Protein AF-A0A9D2D5A3-F1 (afdb_monomer_lite)

Foldseek 3Di:
DDDQQDLVQFQQWDWDWDQDPPPGTDTDPDTDGNPDPDDPVVVVVQVVVSHDPPGDGHPCPPVVVVVVVVVVVVVVVVVVVVVVCVVPDD

Organism: NCBI:txid2838503

Sequence (90 aa):
MQSEQTCKNCGHFVRHYRFGADTGFVPLDTGHCCVRRVQEKEIRRLFAAGGCPQWKESARPVQRRAEIADILRGMEKHLSHIAAWLRGGD

pLDDT: mean 76.06, std 11.51, range [43.88, 93.31]

Structure (mmCIF, N/CA/C/O backbone):
data_AF-A0A9D2D5A3-F1
#
_entry.id   AF-A0A9D2D5A3-F1
#
loop_
_atom_site.group_PDB
_atom_site.id
_atom_site.type_symbol
_atom_site.label_atom_id
_atom_site.label_alt_id
_atom_site.label_comp_id
_atom_site.label_asym_id
_atom_site.label_entity_id
_atom_site.label_seq_id
_atom_site.pdbx_PDB_ins_code
_atom_site.Cartn_x
_atom_site.Cartn_y
_atom_site.Cartn_z
_atom_site.occupancy
_atom_site.B_iso_or_equiv
_atom_site.auth_seq_id
_atom_site.auth_comp_id
_atom_site.auth_asym_id
_atom_site.auth_atom_id
_atom_site.pdbx_PDB_model_num
ATOM 1 N N . MET A 1 1 ? -20.014 -6.964 4.343 1.00 43.88 1 MET A N 1
ATOM 2 C CA . MET A 1 1 ? -19.434 -7.171 5.688 1.00 43.88 1 MET A CA 1
ATOM 3 C C . MET A 1 1 ? -18.832 -5.853 6.128 1.00 43.88 1 MET A C 1
ATOM 5 O O . MET A 1 1 ? -18.053 -5.304 5.361 1.00 43.88 1 MET A O 1
ATOM 9 N N . GLN A 1 2 ? -19.221 -5.324 7.290 1.00 51.97 2 GLN A N 1
ATOM 10 C CA . GLN A 1 2 ? -18.498 -4.197 7.887 1.00 51.97 2 GLN A CA 1
ATOM 11 C C . GLN A 1 2 ? -17.119 -4.696 8.329 1.00 51.97 2 GLN A C 1
ATOM 13 O O . GLN A 1 2 ? -17.009 -5.805 8.856 1.00 51.97 2 GLN A O 1
ATOM 18 N N . SER A 1 3 ? -16.071 -3.931 8.038 1.00 62.97 3 SER A N 1
ATOM 19 C CA . SER A 1 3 ? -14.712 -4.300 8.422 1.00 62.97 3 SER A CA 1
ATOM 20 C C . SER A 1 3 ? -14.510 -4.082 9.927 1.00 62.97 3 SER A C 1
ATOM 22 O O . SER A 1 3 ? -14.976 -3.090 10.482 1.00 62.97 3 SER A O 1
ATOM 24 N N . GLU A 1 4 ? -13.840 -5.011 10.617 1.00 74.31 4 GLU A N 1
ATOM 25 C CA . GLU A 1 4 ? -13.508 -4.826 12.037 1.00 74.31 4 GLU A CA 1
ATOM 26 C C . GLU A 1 4 ? -12.656 -3.559 12.220 1.00 74.31 4 GLU A C 1
ATOM 28 O O . GLU A 1 4 ? -11.694 -3.353 11.465 1.00 74.31 4 GLU A O 1
ATOM 33 N N . GLN A 1 5 ? -12.967 -2.734 13.231 1.00 79.44 5 GLN A N 1
ATOM 34 C CA . GLN A 1 5 ? -12.292 -1.456 13.519 1.00 79.44 5 GLN A CA 1
ATOM 35 C C . GLN A 1 5 ? -10.879 -1.635 14.102 1.00 79.44 5 GLN A C 1
ATOM 37 O O . GLN A 1 5 ? -10.542 -1.205 15.199 1.00 79.44 5 GLN A O 1
ATOM 42 N N . THR A 1 6 ? -9.989 -2.265 13.344 1.00 78.50 6 THR A N 1
ATOM 43 C CA . THR A 1 6 ? -8.596 -2.483 13.744 1.00 78.50 6 THR A CA 1
ATOM 44 C C . THR A 1 6 ? -7.668 -1.469 13.082 1.00 78.50 6 THR A C 1
ATOM 46 O O . T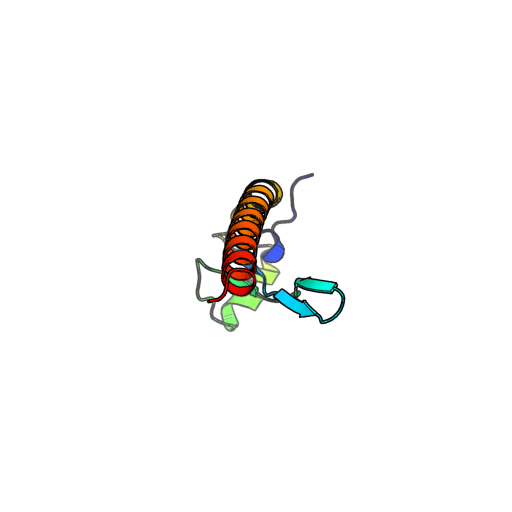HR A 1 6 ? -7.967 -0.923 12.014 1.00 78.50 6 THR A O 1
ATOM 49 N N . CYS A 1 7 ? -6.479 -1.254 13.659 1.00 78.88 7 CYS A N 1
ATOM 50 C CA . CYS A 1 7 ? -5.429 -0.466 13.007 1.00 78.88 7 CYS A CA 1
ATOM 51 C C . CYS A 1 7 ? -5.087 -1.025 11.618 1.00 78.88 7 CYS A C 1
ATOM 53 O O . CYS A 1 7 ? -4.928 -0.249 10.685 1.00 78.88 7 CYS A O 1
ATOM 55 N N . LYS A 1 8 ? -5.056 -2.356 11.447 1.00 77.00 8 LYS A N 1
ATOM 56 C CA . LYS A 1 8 ? -4.754 -3.008 10.159 1.00 77.00 8 LYS A CA 1
ATOM 57 C C . LYS A 1 8 ? -5.769 -2.659 9.056 1.00 77.00 8 LYS A C 1
ATOM 59 O O . LYS A 1 8 ? -5.391 -2.673 7.885 1.00 77.00 8 LYS A O 1
ATOM 64 N N . ASN A 1 9 ? -7.000 -2.303 9.434 1.00 79.12 9 ASN A N 1
ATOM 65 C CA . ASN A 1 9 ? -8.094 -1.925 8.532 1.00 79.12 9 ASN A CA 1
ATOM 66 C C . ASN A 1 9 ? -8.316 -0.403 8.445 1.00 79.12 9 ASN A C 1
ATOM 68 O O . ASN A 1 9 ? -9.184 0.063 7.710 1.00 79.12 9 ASN A O 1
ATOM 72 N N . CYS A 1 10 ? -7.525 0.390 9.169 1.00 82.44 10 CYS A N 1
ATOM 73 C CA . CYS A 1 10 ? -7.645 1.841 9.181 1.00 82.44 10 CYS A CA 1
ATOM 74 C C . CYS A 1 10 ? -7.045 2.470 7.910 1.00 82.44 10 CYS A C 1
ATOM 76 O O . CYS A 1 10 ? -5.933 2.142 7.482 1.00 82.44 10 CYS A O 1
ATOM 78 N N . GLY A 1 11 ? -7.732 3.468 7.350 1.00 82.44 11 GLY A N 1
ATOM 79 C CA . GLY A 1 11 ? -7.261 4.279 6.223 1.00 82.44 11 GLY A CA 1
ATOM 80 C C . GLY A 1 11 ? -5.972 5.062 6.502 1.00 82.44 11 GLY A C 1
ATOM 81 O O . GLY A 1 11 ? -5.329 5.530 5.567 1.00 82.44 11 GLY A O 1
ATOM 82 N N . HIS A 1 12 ? -5.548 5.164 7.763 1.00 84.69 12 HIS A N 1
ATOM 83 C CA . HIS A 1 12 ? -4.319 5.845 8.176 1.00 84.69 12 HIS A CA 1
ATOM 84 C C . HIS A 1 12 ? -3.131 4.906 8.431 1.00 84.69 12 HIS A C 1
ATOM 86 O O . HIS A 1 12 ? -2.023 5.386 8.661 1.00 84.69 12 HIS A O 1
ATOM 92 N N . PHE A 1 13 ? -3.327 3.585 8.392 1.00 82.50 13 PHE A N 1
ATOM 93 C CA . PHE A 1 13 ? -2.276 2.616 8.714 1.00 82.50 13 PHE A CA 1
ATOM 94 C C . PHE A 1 13 ? -1.416 2.266 7.501 1.00 82.50 13 PHE A C 1
ATOM 96 O O . PHE A 1 13 ? -1.915 1.761 6.498 1.00 82.50 13 PHE A O 1
ATOM 103 N N . VAL A 1 14 ? -0.114 2.501 7.562 1.00 82.69 14 VAL A N 1
ATOM 104 C CA . VAL A 1 14 ? 0.835 2.067 6.536 1.00 82.69 14 VAL A CA 1
ATOM 105 C C . VAL A 1 14 ? 1.499 0.781 6.995 1.00 82.69 14 VAL A C 1
ATOM 107 O O . VAL A 1 14 ? 2.245 0.755 7.969 1.00 82.69 14 VAL A O 1
ATOM 110 N N . ARG A 1 15 ? 1.192 -0.301 6.279 1.00 83.56 15 ARG A N 1
ATOM 111 C CA . ARG A 1 15 ? 1.761 -1.627 6.508 1.00 83.56 15 ARG A CA 1
ATOM 112 C C . ARG A 1 15 ? 3.194 -1.683 5.981 1.00 83.56 15 ARG A C 1
ATOM 114 O O . ARG A 1 15 ? 3.461 -1.170 4.896 1.00 83.56 15 ARG A O 1
ATOM 121 N N . HIS A 1 16 ? 4.085 -2.330 6.725 1.00 84.62 16 HIS A N 1
ATOM 122 C CA . HIS A 1 16 ? 5.419 -2.655 6.234 1.00 84.62 16 HIS A CA 1
ATOM 123 C C . HIS A 1 16 ? 5.373 -3.869 5.302 1.00 84.62 16 HIS A C 1
ATOM 125 O O . HIS A 1 16 ? 4.577 -4.789 5.488 1.00 84.62 16 HIS A O 1
ATOM 131 N N . TYR A 1 17 ? 6.260 -3.881 4.315 1.00 84.06 17 TYR A N 1
ATOM 132 C CA . TYR A 1 17 ? 6.449 -5.004 3.405 1.00 84.06 17 TYR A CA 1
ATOM 133 C C . TYR A 1 17 ? 7.919 -5.398 3.422 1.00 84.06 17 TYR A C 1
ATOM 135 O O . TYR A 1 17 ? 8.788 -4.538 3.560 1.00 84.06 17 TYR A O 1
ATOM 143 N N . ARG A 1 18 ? 8.192 -6.691 3.267 1.00 85.19 18 ARG A N 1
ATOM 144 C CA . ARG A 1 18 ? 9.540 -7.191 2.980 1.00 85.19 18 ARG A CA 1
ATOM 145 C C . ARG A 1 18 ? 9.597 -7.710 1.555 1.00 85.19 18 ARG A C 1
ATOM 147 O O . ARG A 1 18 ? 8.596 -8.214 1.055 1.00 85.19 18 ARG A O 1
ATOM 154 N N . PHE A 1 19 ? 10.758 -7.623 0.926 1.00 85.81 19 PHE A N 1
ATOM 155 C CA . PHE A 1 19 ? 11.001 -8.269 -0.356 1.00 85.81 19 PHE A CA 1
ATOM 156 C C . PHE A 1 19 ? 11.534 -9.687 -0.109 1.00 85.81 19 PHE A C 1
ATOM 158 O O . PHE A 1 19 ? 12.550 -9.850 0.564 1.00 85.81 19 PHE A O 1
ATOM 165 N N . GLY A 1 20 ? 10.810 -10.705 -0.574 1.00 87.62 20 GLY A N 1
ATOM 166 C CA . GLY A 1 20 ? 11.236 -12.104 -0.556 1.00 87.62 20 GLY A CA 1
ATOM 167 C C . GLY A 1 20 ? 11.801 -12.507 -1.915 1.00 87.62 20 GLY A C 1
ATOM 168 O O . GLY A 1 20 ? 11.235 -12.122 -2.937 1.00 87.62 20 GLY A O 1
ATOM 169 N N . ALA A 1 21 ? 12.886 -13.286 -1.916 1.00 78.19 21 ALA A N 1
ATOM 170 C CA . ALA A 1 21 ? 13.601 -13.684 -3.131 1.00 78.19 21 ALA A CA 1
ATOM 171 C C . ALA A 1 21 ? 12.693 -14.363 -4.177 1.00 78.19 21 ALA A C 1
ATOM 173 O O . ALA A 1 21 ? 12.793 -14.042 -5.356 1.00 78.19 21 ALA A O 1
ATOM 174 N N . ASP A 1 22 ? 11.751 -15.203 -3.735 1.00 83.31 22 ASP A N 1
ATOM 175 C CA . ASP A 1 22 ? 10.929 -16.032 -4.635 1.00 83.31 22 ASP A CA 1
ATOM 176 C C . ASP A 1 22 ? 9.479 -15.546 -4.781 1.00 83.31 22 ASP A C 1
ATOM 178 O O . ASP A 1 22 ? 8.745 -15.982 -5.665 1.00 83.31 22 ASP A O 1
ATOM 182 N N . THR A 1 23 ? 9.031 -14.653 -3.895 1.00 75.19 23 THR A N 1
ATOM 183 C CA . THR A 1 23 ? 7.609 -14.281 -3.764 1.00 75.19 23 THR A CA 1
ATOM 184 C C . THR A 1 23 ? 7.345 -12.788 -3.948 1.00 75.19 23 THR A C 1
ATOM 186 O O . THR A 1 23 ? 6.195 -12.357 -3.881 1.00 75.19 23 THR A O 1
ATOM 189 N N . GLY A 1 24 ? 8.388 -11.973 -4.131 1.00 82.38 24 GLY A N 1
ATOM 190 C CA . GLY A 1 24 ? 8.263 -10.520 -4.214 1.00 82.38 24 GLY A CA 1
ATOM 191 C C . GLY A 1 24 ? 7.859 -9.880 -2.880 1.00 82.38 24 GLY A C 1
ATOM 192 O O . GLY A 1 24 ? 8.286 -10.317 -1.809 1.00 82.38 24 GLY A O 1
ATOM 193 N N . PHE A 1 25 ? 7.063 -8.806 -2.921 1.00 79.19 25 PHE A N 1
ATOM 194 C CA . PHE A 1 25 ? 6.668 -8.059 -1.721 1.00 79.19 25 PHE A CA 1
ATOM 195 C C . PHE A 1 25 ? 5.658 -8.827 -0.856 1.00 79.19 25 PHE A C 1
ATOM 197 O O . PHE A 1 25 ? 4.509 -9.028 -1.242 1.00 79.19 25 PHE A O 1
ATOM 204 N N . VAL A 1 26 ? 6.063 -9.173 0.366 1.00 82.25 26 VAL A N 1
ATOM 205 C CA . VAL A 1 26 ? 5.239 -9.872 1.359 1.00 82.25 26 VAL A CA 1
ATOM 206 C C . VAL A 1 26 ? 4.800 -8.893 2.454 1.00 82.25 26 VAL A C 1
ATOM 208 O O . VAL A 1 26 ? 5.657 -8.215 3.035 1.00 82.25 26 VAL A O 1
ATOM 211 N N . PRO A 1 27 ? 3.494 -8.803 2.771 1.00 80.75 27 PRO A N 1
ATOM 212 C CA . PRO A 1 27 ? 3.006 -7.955 3.852 1.00 80.75 27 PRO A CA 1
ATOM 213 C C . PRO A 1 27 ? 3.495 -8.457 5.213 1.00 80.75 27 PRO A C 1
ATOM 215 O O . PRO A 1 27 ? 3.413 -9.645 5.512 1.00 80.75 27 PRO A O 1
ATOM 218 N N . LEU A 1 28 ? 3.944 -7.539 6.066 1.00 80.25 28 LEU A N 1
ATOM 219 C CA . LEU A 1 28 ? 4.220 -7.821 7.471 1.00 80.25 28 LEU A CA 1
ATOM 220 C C . LEU A 1 28 ? 2.990 -7.513 8.331 1.00 80.25 28 LEU A C 1
ATOM 222 O O . LEU A 1 28 ? 2.097 -6.753 7.942 1.00 80.25 28 LEU A O 1
ATOM 226 N N . ASP A 1 29 ? 2.959 -8.080 9.534 1.00 77.38 29 ASP A N 1
ATOM 227 C CA . ASP A 1 29 ? 1.964 -7.737 10.556 1.00 77.38 29 ASP A CA 1
ATOM 228 C C . ASP A 1 29 ? 2.265 -6.426 11.289 1.00 77.38 29 ASP A C 1
ATOM 230 O O . ASP A 1 29 ? 1.474 -5.983 12.124 1.00 77.38 29 ASP A O 1
ATOM 234 N N . THR A 1 30 ? 3.377 -5.781 10.941 1.00 80.19 30 THR A N 1
ATOM 235 C CA . THR A 1 30 ? 3.815 -4.501 11.491 1.00 80.19 30 THR A CA 1
ATOM 236 C C . THR A 1 30 ? 3.582 -3.355 10.506 1.00 80.19 30 THR A C 1
ATOM 238 O O . THR A 1 30 ? 3.387 -3.538 9.301 1.00 80.19 30 THR A O 1
ATOM 241 N N . GLY A 1 31 ? 3.567 -2.139 11.039 1.00 81.62 31 GLY A N 1
ATOM 242 C CA . GLY A 1 31 ? 3.338 -0.914 10.287 1.00 81.62 31 GLY A CA 1
ATOM 243 C C . GLY A 1 31 ? 3.280 0.287 11.219 1.00 81.62 31 GLY A C 1
ATOM 244 O O . GLY A 1 31 ? 3.564 0.166 12.411 1.00 81.62 31 GLY A O 1
ATOM 245 N N . HIS A 1 32 ? 2.881 1.437 10.692 1.00 83.19 32 HIS A N 1
ATOM 246 C CA . HIS A 1 32 ? 2.765 2.672 11.462 1.00 83.19 32 HIS A CA 1
ATOM 247 C C . HIS A 1 32 ? 1.522 3.477 11.067 1.00 83.19 32 HIS A C 1
ATOM 249 O O . HIS A 1 32 ? 0.991 3.351 9.967 1.00 83.19 32 HIS A O 1
ATOM 255 N N . CYS A 1 33 ? 1.028 4.308 11.985 1.00 82.38 33 CYS A N 1
ATOM 256 C CA . CYS A 1 33 ? -0.048 5.259 11.707 1.00 82.38 33 CYS A CA 1
ATOM 257 C C . CYS A 1 33 ? 0.541 6.551 11.126 1.00 82.38 33 CYS A C 1
ATOM 259 O O . CYS A 1 33 ? 1.456 7.121 11.714 1.00 82.38 33 CYS A O 1
ATOM 261 N N . CYS A 1 34 ? 0.003 7.046 10.009 1.00 80.62 34 CYS A N 1
ATOM 262 C CA . CYS A 1 34 ? 0.489 8.284 9.382 1.00 80.62 34 CYS A CA 1
ATOM 263 C C . CYS A 1 34 ? -0.043 9.567 10.026 1.00 80.62 34 CYS A C 1
ATOM 265 O O . CYS A 1 34 ? 0.519 10.631 9.803 1.00 80.62 34 CYS A O 1
ATOM 267 N N . VAL A 1 35 ? -1.135 9.489 10.790 1.00 77.12 35 VAL A N 1
ATOM 268 C CA . VAL A 1 35 ? -1.776 10.675 11.389 1.00 77.12 35 VAL A CA 1
ATOM 269 C C . VAL A 1 35 ? -1.256 10.951 12.794 1.00 77.12 35 VAL A C 1
ATOM 271 O O . VAL A 1 35 ? -1.257 12.091 13.248 1.00 77.12 35 VAL A O 1
ATOM 274 N N . ARG A 1 36 ? -0.787 9.919 13.499 1.00 67.38 36 ARG A N 1
ATOM 275 C CA . ARG A 1 36 ? -0.425 10.041 14.907 1.00 67.38 36 ARG A CA 1
ATOM 276 C C . ARG A 1 36 ? 0.912 9.360 15.158 1.00 67.38 36 ARG A C 1
ATOM 278 O O . ARG A 1 36 ? 1.037 8.151 14.971 1.00 67.38 36 ARG A O 1
ATOM 285 N N . ARG A 1 37 ? 1.896 10.126 15.639 1.00 65.56 37 ARG A N 1
ATOM 286 C CA . ARG A 1 37 ? 3.063 9.570 16.337 1.00 65.56 37 ARG A CA 1
ATOM 287 C C . ARG A 1 37 ? 2.577 9.069 17.693 1.00 65.56 37 ARG A C 1
ATOM 289 O O . ARG A 1 37 ? 2.585 9.806 18.672 1.00 65.56 37 ARG A O 1
ATOM 296 N N . VAL A 1 38 ? 2.037 7.856 17.715 1.00 62.50 38 VAL A N 1
ATOM 297 C CA . VAL A 1 38 ? 1.515 7.251 18.941 1.00 62.50 38 VAL A CA 1
ATOM 298 C C . VAL A 1 38 ? 2.707 6.897 19.822 1.00 62.50 38 VAL A C 1
ATOM 300 O O . VAL A 1 38 ? 3.571 6.133 19.393 1.00 62.50 38 VAL A O 1
ATOM 303 N N . GLN A 1 39 ? 2.786 7.457 21.030 1.00 61.31 39 GLN A N 1
ATOM 304 C CA . GLN A 1 39 ? 3.784 6.989 21.990 1.00 61.31 39 GLN A CA 1
ATOM 305 C C . GLN A 1 39 ? 3.420 5.562 22.414 1.00 61.31 39 GLN A C 1
ATOM 307 O O . GLN A 1 39 ? 2.243 5.243 22.578 1.00 61.31 39 GLN A O 1
ATOM 312 N N . GLU A 1 40 ? 4.418 4.705 22.625 1.00 62.22 40 GLU A N 1
ATOM 313 C CA . GLU A 1 40 ? 4.236 3.277 22.931 1.00 62.22 40 GLU A CA 1
ATOM 314 C C . GLU A 1 40 ? 3.243 3.019 24.084 1.00 62.22 40 GLU A C 1
ATOM 316 O O . GLU A 1 40 ? 2.426 2.099 24.035 1.00 62.22 40 GLU A O 1
ATOM 321 N N . LYS A 1 41 ? 3.223 3.911 25.081 1.00 62.53 41 LYS A N 1
ATOM 322 C CA . LYS A 1 41 ? 2.299 3.876 26.225 1.00 62.53 41 LYS A CA 1
ATOM 323 C C . LYS A 1 41 ? 0.816 4.048 25.861 1.00 62.53 41 LYS A C 1
ATOM 325 O O . LYS A 1 41 ? -0.049 3.504 26.541 1.00 62.53 41 LYS A O 1
ATOM 330 N N . GLU A 1 42 ? 0.498 4.785 24.798 1.00 64.50 42 GLU A N 1
ATOM 331 C CA . GLU A 1 42 ? -0.885 4.996 24.346 1.00 64.50 42 GLU A CA 1
ATOM 332 C C . GLU A 1 42 ? -1.404 3.809 23.526 1.00 64.50 42 GLU A C 1
ATOM 334 O O . GLU A 1 42 ? -2.606 3.550 23.509 1.00 64.50 42 GLU A O 1
ATOM 339 N N . ILE A 1 43 ? -0.508 3.047 22.893 1.00 64.44 43 ILE A N 1
ATOM 340 C CA . ILE A 1 43 ? -0.857 1.927 22.013 1.00 64.44 43 ILE A CA 1
ATOM 341 C C . ILE A 1 43 ? -1.655 0.854 22.767 1.00 64.44 43 ILE A C 1
ATOM 343 O O . ILE A 1 43 ? -2.705 0.425 22.290 1.00 64.44 43 ILE A O 1
ATOM 347 N N . ARG A 1 44 ? -1.221 0.468 23.976 1.00 64.12 44 ARG A N 1
ATOM 348 C CA . ARG A 1 44 ? -1.923 -0.545 24.792 1.00 64.12 44 ARG A CA 1
ATOM 349 C C . ARG A 1 44 ? -3.352 -0.124 25.145 1.00 64.12 44 ARG A C 1
ATOM 351 O O . ARG A 1 44 ? -4.261 -0.949 25.122 1.00 64.12 44 ARG A O 1
ATOM 358 N N . ARG A 1 45 ? -3.557 1.166 25.424 1.00 62.84 45 ARG A N 1
ATOM 359 C CA . ARG A 1 45 ? -4.867 1.727 25.790 1.00 62.84 45 ARG A CA 1
ATOM 360 C C . ARG A 1 45 ? -5.824 1.769 24.595 1.00 62.84 45 ARG A C 1
ATOM 362 O O . ARG A 1 45 ? -7.016 1.553 24.763 1.00 62.84 45 ARG A O 1
ATOM 369 N N . LEU A 1 46 ? -5.292 2.001 23.396 1.00 63.94 46 LEU A N 1
ATOM 370 C CA . LEU A 1 46 ? -6.058 2.017 22.147 1.00 63.94 46 LEU A CA 1
ATOM 371 C C . LEU A 1 46 ? -6.480 0.614 21.693 1.00 63.94 46 LEU A C 1
ATOM 373 O O . LEU A 1 46 ? -7.593 0.444 21.207 1.00 63.94 46 LEU A O 1
ATOM 377 N N . PHE A 1 47 ? -5.631 -0.400 21.887 1.00 61.81 47 PHE A N 1
ATOM 378 C CA . PHE A 1 47 ? -6.000 -1.786 21.577 1.00 61.81 47 PHE A CA 1
ATOM 379 C C . PHE A 1 47 ? -7.147 -2.298 22.456 1.00 61.81 47 PHE A C 1
ATOM 381 O O . PHE A 1 47 ? -8.031 -2.984 21.954 1.00 61.81 47 PHE A O 1
ATOM 388 N N . ALA A 1 48 ? -7.176 -1.915 23.736 1.00 62.50 48 ALA A N 1
ATOM 389 C CA . ALA A 1 48 ? -8.272 -2.262 24.640 1.00 62.50 48 ALA A CA 1
ATOM 390 C C . ALA A 1 48 ? -9.601 -1.560 24.290 1.00 62.50 48 ALA A C 1
ATOM 392 O O . ALA A 1 48 ? -10.663 -2.064 24.635 1.00 62.50 48 ALA A O 1
ATOM 393 N N . ALA A 1 49 ? -9.553 -0.415 23.600 1.00 63.16 49 ALA A N 1
ATOM 394 C CA . ALA A 1 49 ? -10.727 0.387 23.248 1.00 63.16 49 ALA A CA 1
ATOM 395 C C . ALA A 1 49 ? -11.400 -0.025 21.922 1.00 63.16 49 ALA A C 1
ATOM 397 O O . ALA A 1 49 ? -12.359 0.618 21.506 1.00 63.16 49 ALA A O 1
ATOM 398 N N . GLY A 1 50 ? -10.904 -1.063 21.237 1.00 63.25 50 GLY A N 1
ATOM 399 C CA . GLY A 1 50 ? -11.476 -1.524 19.965 1.00 63.25 50 GLY A CA 1
ATOM 400 C C . GLY A 1 50 ? -11.213 -0.596 18.772 1.00 63.25 50 GLY A C 1
ATOM 401 O O . GLY A 1 50 ? -11.874 -0.730 17.751 1.00 63.25 50 GLY A O 1
ATOM 402 N N . GLY A 1 51 ? -10.264 0.339 18.888 1.00 67.75 51 GLY A N 1
ATOM 403 C CA . GLY A 1 51 ? -9.946 1.317 17.847 1.00 67.75 51 GLY A CA 1
ATOM 404 C C . GLY A 1 51 ? -9.371 2.610 18.426 1.00 67.75 51 GLY A C 1
ATOM 405 O O . GLY A 1 51 ? -9.296 2.790 19.641 1.00 67.75 51 GLY A O 1
ATOM 406 N N . CYS A 1 52 ? -8.936 3.534 17.563 1.00 76.00 52 CYS A N 1
ATOM 407 C CA . CYS A 1 52 ? -8.563 4.885 17.995 1.00 76.00 52 CYS A CA 1
ATOM 408 C C . CYS A 1 52 ? -9.626 5.904 17.561 1.00 76.00 52 CYS A C 1
ATOM 410 O O . CYS A 1 52 ? -10.280 5.683 16.546 1.00 76.00 52 CYS A O 1
ATOM 412 N N . PRO A 1 53 ? -9.775 7.049 18.254 1.00 76.81 53 PRO A N 1
ATOM 413 C CA . PRO A 1 53 ? -10.763 8.070 17.877 1.00 76.81 53 PRO A CA 1
ATOM 414 C C . PRO A 1 53 ? -10.568 8.652 16.470 1.00 76.81 53 PRO A C 1
ATOM 416 O O . PRO A 1 53 ? -11.481 9.238 15.907 1.00 76.81 53 PRO A O 1
ATOM 419 N N . GLN A 1 54 ? -9.367 8.508 15.905 1.00 81.38 54 GLN A N 1
ATOM 420 C CA . GLN A 1 54 ? -9.046 8.913 14.536 1.00 81.38 54 GLN A CA 1
ATOM 421 C C . GLN A 1 54 ? -9.178 7.759 13.535 1.00 81.38 54 GLN A C 1
ATOM 423 O O . GLN A 1 54 ? -8.684 7.866 12.415 1.00 81.38 54 GLN A O 1
ATOM 428 N N . TRP A 1 55 ? -9.762 6.624 13.928 1.00 83.69 55 TRP A N 1
ATOM 429 C CA . TRP A 1 55 ? -9.973 5.511 13.015 1.00 83.69 55 TRP A CA 1
ATOM 430 C C . TRP A 1 55 ? -10.879 5.957 11.871 1.00 83.69 55 TRP A C 1
ATOM 432 O O . TRP A 1 55 ? -11.895 6.619 12.070 1.00 83.69 55 TRP A O 1
ATOM 442 N N . LYS A 1 56 ? -10.488 5.586 10.656 1.00 85.56 56 LYS A N 1
ATOM 443 C CA . LYS A 1 56 ? -11.237 5.884 9.444 1.00 85.56 56 LYS A CA 1
ATOM 444 C C . LYS A 1 56 ? -11.321 4.624 8.612 1.00 85.56 56 LYS A C 1
ATOM 446 O O . LYS A 1 56 ? -10.294 3.973 8.398 1.00 85.56 56 LYS A O 1
ATOM 451 N N . GLU A 1 57 ? -12.510 4.322 8.106 1.00 83.75 57 GLU A N 1
ATOM 452 C CA . GLU A 1 57 ? -12.680 3.194 7.204 1.00 83.75 57 GLU A CA 1
ATOM 453 C C . GLU A 1 57 ? -11.827 3.396 5.949 1.00 83.75 57 GLU A C 1
ATOM 455 O O . GLU A 1 57 ? -11.756 4.472 5.345 1.00 83.75 57 GLU A O 1
ATOM 460 N N . SER A 1 58 ? -11.098 2.347 5.597 1.00 73.19 58 SER A N 1
ATOM 461 C CA . SER A 1 58 ? -10.199 2.356 4.461 1.00 73.19 58 SER A CA 1
ATOM 462 C C . SER A 1 58 ? -10.973 2.092 3.165 1.00 73.19 58 SER A C 1
ATOM 464 O O . SER A 1 58 ? -11.345 0.955 2.895 1.00 73.19 58 SER A O 1
ATOM 466 N N . ALA A 1 59 ? -11.056 3.083 2.272 1.00 66.19 59 ALA A N 1
ATOM 467 C CA . ALA A 1 59 ? -11.451 2.867 0.868 1.00 66.19 59 ALA A CA 1
ATOM 468 C C . ALA A 1 59 ? -10.382 2.104 0.039 1.00 66.19 59 ALA A C 1
ATOM 470 O O . ALA A 1 59 ? -10.557 1.832 -1.150 1.00 66.19 59 ALA A O 1
ATOM 471 N N . ARG A 1 60 ? -9.237 1.770 0.655 1.00 59.53 60 ARG A N 1
ATOM 472 C CA . ARG A 1 60 ? -7.990 1.393 -0.029 1.00 59.53 60 ARG A CA 1
ATOM 473 C C . ARG A 1 60 ? -7.983 0.104 -0.854 1.00 59.53 60 ARG A C 1
ATOM 475 O O . ARG A 1 60 ? -7.139 0.069 -1.743 1.00 59.53 60 ARG A O 1
ATOM 482 N N . PRO A 1 61 ? -8.792 -0.954 -0.635 1.00 59.38 61 PRO A N 1
ATOM 483 C CA . PRO A 1 61 ? -8.569 -2.198 -1.377 1.00 59.38 61 PRO A CA 1
ATOM 484 C C . PRO A 1 61 ? -8.680 -2.034 -2.899 1.00 59.38 61 PRO A C 1
ATOM 486 O O . PRO A 1 61 ? -7.945 -2.692 -3.629 1.00 59.38 61 PRO A O 1
ATOM 489 N N . VAL A 1 62 ? -9.560 -1.144 -3.374 1.00 58.28 62 VAL A N 1
ATOM 490 C CA . VAL A 1 62 ? -9.840 -0.968 -4.809 1.00 58.28 62 VAL A CA 1
ATOM 491 C C . VAL A 1 62 ? -8.968 0.126 -5.429 1.00 58.28 62 VAL A C 1
ATOM 493 O O . VAL A 1 62 ? -8.262 -0.139 -6.398 1.00 58.28 62 VAL A O 1
ATOM 496 N N . GLN A 1 63 ? -8.940 1.325 -4.838 1.00 58.88 63 GLN A N 1
ATOM 497 C CA . GLN A 1 63 ? -8.160 2.455 -5.369 1.00 58.88 63 GLN A CA 1
ATOM 498 C C . GLN A 1 63 ? -6.655 2.162 -5.396 1.00 58.88 63 GLN A C 1
ATOM 500 O O . GLN A 1 63 ? -5.982 2.436 -6.382 1.00 58.88 63 GLN A O 1
ATOM 505 N N . ARG A 1 64 ? -6.136 1.490 -4.363 1.00 65.94 64 ARG A N 1
ATOM 506 C CA . ARG A 1 64 ? -4.704 1.193 -4.258 1.00 65.94 64 ARG A CA 1
ATOM 507 C C . ARG A 1 64 ? -4.246 0.130 -5.256 1.00 65.94 64 ARG A C 1
ATOM 509 O O . ARG A 1 64 ? -3.095 0.147 -5.667 1.00 65.94 64 ARG A O 1
ATOM 516 N N . ARG A 1 65 ? -5.130 -0.791 -5.664 1.00 67.00 65 ARG A N 1
ATOM 517 C CA . ARG A 1 65 ? -4.825 -1.763 -6.729 1.00 67.00 65 ARG A CA 1
ATOM 518 C C . ARG A 1 65 ? -4.684 -1.075 -8.083 1.00 67.00 65 ARG A C 1
ATOM 520 O O . ARG A 1 65 ? -3.763 -1.416 -8.815 1.00 67.00 65 ARG A O 1
ATOM 527 N N . ALA A 1 66 ? -5.558 -0.115 -8.384 1.00 70.81 66 ALA A N 1
ATOM 528 C CA . ALA A 1 66 ? -5.460 0.686 -9.601 1.00 70.81 66 ALA A CA 1
ATOM 529 C C . ALA A 1 66 ? -4.167 1.520 -9.611 1.00 70.81 66 ALA A C 1
ATOM 531 O O . ALA A 1 66 ? -3.392 1.420 -10.555 1.00 70.81 66 ALA A O 1
ATOM 532 N N . GLU A 1 67 ? -3.868 2.224 -8.514 1.00 70.88 67 GLU A N 1
ATOM 533 C CA . GLU A 1 67 ? -2.619 2.988 -8.366 1.00 70.88 67 GLU A CA 1
ATOM 534 C C . GLU A 1 67 ? -1.370 2.107 -8.529 1.00 70.88 67 GLU A C 1
ATOM 536 O O . GLU A 1 67 ? -0.447 2.465 -9.256 1.00 70.88 67 GLU A O 1
ATOM 541 N N . ILE A 1 68 ? -1.336 0.933 -7.885 1.00 75.56 68 ILE A N 1
ATOM 542 C CA . ILE A 1 68 ? -0.218 -0.012 -8.017 1.00 75.56 68 ILE A CA 1
ATOM 543 C C . ILE A 1 68 ? -0.085 -0.496 -9.464 1.00 75.56 68 ILE A C 1
ATOM 545 O O . ILE A 1 68 ? 1.030 -0.561 -9.975 1.00 75.56 68 ILE A O 1
ATOM 549 N N . ALA A 1 69 ? -1.192 -0.823 -10.134 1.00 76.06 69 ALA A N 1
ATOM 550 C CA . ALA A 1 69 ? -1.162 -1.259 -11.526 1.00 76.06 69 ALA A CA 1
ATOM 551 C C . ALA A 1 69 ? -0.588 -0.173 -12.450 1.00 76.06 69 ALA A C 1
ATOM 553 O O . ALA A 1 69 ? 0.230 -0.479 -13.318 1.00 76.06 69 ALA A O 1
ATOM 554 N N . ASP A 1 70 ? -0.957 1.089 -12.236 1.00 80.62 70 ASP A N 1
ATOM 555 C CA . ASP A 1 70 ? -0.439 2.206 -13.026 1.00 80.62 70 ASP A CA 1
ATOM 556 C C . ASP A 1 70 ? 1.049 2.467 -12.757 1.00 80.62 70 ASP A C 1
ATOM 558 O O . ASP A 1 70 ? 1.815 2.672 -13.702 1.00 80.62 70 ASP A O 1
ATOM 562 N N . ILE A 1 71 ? 1.493 2.363 -11.499 1.00 79.19 71 ILE A N 1
ATOM 563 C CA . ILE A 1 71 ? 2.919 2.436 -11.146 1.00 79.19 71 ILE A CA 1
ATOM 564 C C . ILE A 1 71 ? 3.703 1.324 -11.852 1.00 79.19 71 ILE A C 1
ATOM 566 O O . ILE A 1 71 ? 4.730 1.601 -12.472 1.00 79.19 71 ILE A O 1
ATOM 570 N N . LEU A 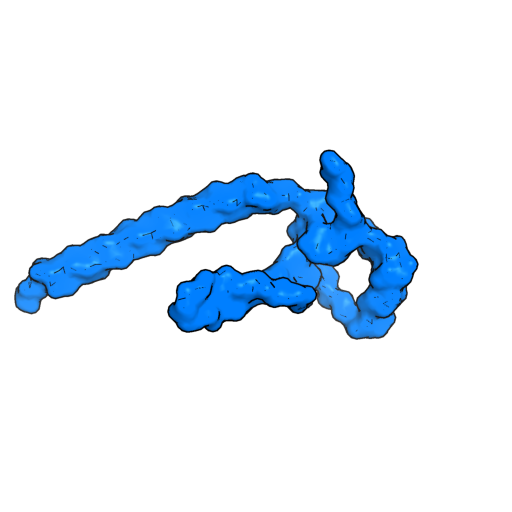1 72 ? 3.217 0.080 -11.805 1.00 85.56 72 LEU A N 1
ATOM 571 C CA . LEU A 1 72 ? 3.887 -1.063 -12.433 1.00 85.56 72 LEU A CA 1
ATOM 572 C C . LEU A 1 72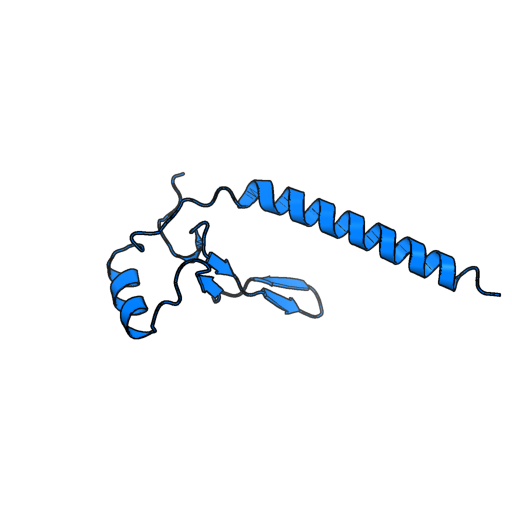 ? 3.986 -0.909 -13.957 1.00 85.56 72 LEU A C 1
ATOM 574 O O . LEU A 1 72 ? 5.050 -1.157 -14.520 1.00 85.56 72 LEU A O 1
ATOM 578 N N . ARG A 1 73 ? 2.931 -0.419 -14.619 1.00 90.06 73 ARG A N 1
ATOM 579 C CA . ARG A 1 73 ? 2.963 -0.081 -16.055 1.00 90.06 73 ARG A CA 1
ATOM 580 C C . ARG A 1 73 ? 3.980 1.018 -16.368 1.00 90.06 73 ARG A C 1
ATOM 582 O O . ARG A 1 73 ? 4.654 0.973 -17.395 1.00 90.06 73 ARG A O 1
ATOM 589 N N . GLY A 1 74 ? 4.104 2.014 -15.490 1.00 89.88 74 GLY A N 1
ATOM 590 C CA . GLY A 1 74 ? 5.135 3.047 -15.600 1.00 89.88 74 GLY A CA 1
ATOM 591 C C . GLY A 1 74 ? 6.548 2.465 -15.498 1.00 89.88 74 GLY A C 1
ATOM 592 O O . GLY A 1 74 ? 7.409 2.779 -16.321 1.00 89.88 74 GLY A O 1
ATOM 593 N N . MET A 1 75 ? 6.773 1.568 -14.534 1.00 87.25 75 MET A N 1
ATOM 594 C CA . MET A 1 75 ? 8.049 0.865 -14.368 1.00 87.25 75 MET A CA 1
ATOM 595 C C . MET A 1 75 ? 8.393 0.008 -15.592 1.00 87.25 75 MET A C 1
ATOM 597 O O . MET A 1 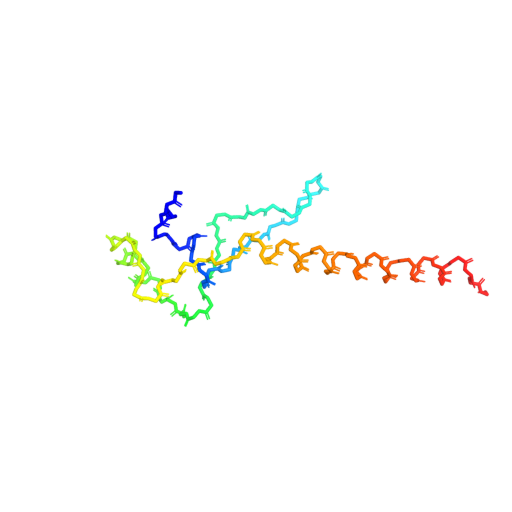75 ? 9.521 0.068 -16.074 1.00 87.25 75 MET A O 1
ATOM 601 N N . GLU A 1 76 ? 7.430 -0.737 -16.136 1.00 93.31 76 GLU A N 1
ATOM 602 C CA . GLU A 1 76 ? 7.602 -1.545 -17.349 1.00 93.31 76 GLU A CA 1
ATOM 603 C C . GLU A 1 76 ? 8.047 -0.698 -18.551 1.00 93.31 76 GLU A C 1
ATOM 605 O O . GLU A 1 76 ? 8.989 -1.065 -19.260 1.00 93.31 76 GLU A O 1
ATOM 610 N N . LYS A 1 77 ? 7.424 0.472 -18.757 1.00 92.12 77 LYS A N 1
ATOM 611 C CA . LYS A 1 77 ? 7.829 1.410 -19.815 1.00 92.12 77 LYS A CA 1
ATOM 612 C C . LYS A 1 77 ? 9.270 1.882 -19.642 1.00 92.12 77 LYS A C 1
ATOM 614 O O . LYS A 1 77 ? 10.035 1.859 -20.604 1.00 92.12 77 LYS A O 1
ATOM 619 N N . HIS A 1 78 ? 9.658 2.276 -18.429 1.00 91.19 78 HIS A N 1
ATOM 620 C CA . HIS A 1 78 ? 11.035 2.695 -18.158 1.00 91.19 78 HIS A CA 1
ATOM 621 C C . HIS A 1 78 ? 12.042 1.566 -18.394 1.00 91.19 78 HIS A C 1
ATOM 623 O O . HIS A 1 78 ? 13.066 1.792 -19.035 1.00 91.19 78 HIS A O 1
ATOM 629 N N . LEU A 1 79 ? 11.743 0.347 -17.943 1.00 91.81 79 LEU A N 1
ATOM 630 C CA . LEU A 1 79 ? 12.607 -0.811 -18.177 1.00 91.81 79 LEU A CA 1
ATOM 631 C C . LEU A 1 79 ? 12.729 -1.131 -19.671 1.00 91.81 79 LEU A C 1
ATOM 633 O O . LEU A 1 79 ? 13.820 -1.442 -20.142 1.00 91.81 79 LEU A O 1
ATOM 637 N N . SER A 1 80 ? 11.643 -0.985 -20.432 1.00 91.31 80 SER A N 1
ATOM 638 C CA . SER A 1 80 ? 11.651 -1.164 -21.887 1.00 91.31 80 SER A CA 1
ATOM 639 C C . SER A 1 80 ? 12.536 -0.130 -22.587 1.00 91.31 80 SER A C 1
ATOM 641 O O . SER A 1 80 ? 13.316 -0.495 -23.464 1.00 91.31 80 SER A O 1
ATOM 643 N N . HIS A 1 81 ? 12.476 1.140 -22.170 1.00 89.75 81 HIS A N 1
ATOM 644 C CA . HIS A 1 81 ? 13.368 2.187 -22.680 1.00 89.75 81 HIS A CA 1
ATOM 645 C C . HIS A 1 81 ? 14.838 1.897 -22.365 1.00 89.75 81 HIS A C 1
ATOM 647 O O . HIS A 1 81 ? 15.676 1.972 -23.260 1.00 89.75 81 HIS A O 1
ATOM 653 N N . ILE A 1 82 ? 15.152 1.512 -21.123 1.00 92.06 82 ILE A N 1
ATOM 654 C CA . ILE A 1 82 ? 16.515 1.131 -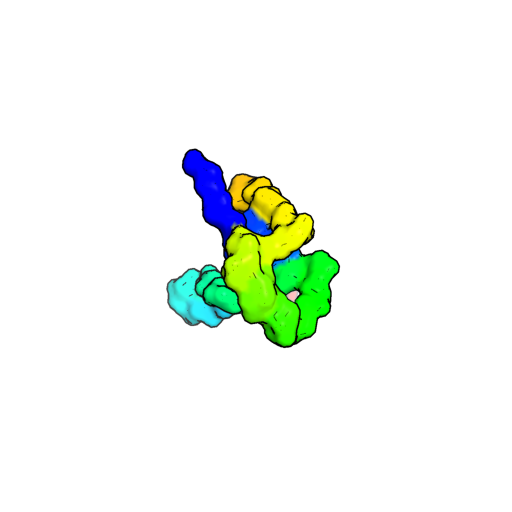20.723 1.00 92.06 82 ILE A CA 1
ATOM 655 C C . ILE A 1 82 ? 17.003 -0.049 -21.573 1.00 92.06 82 ILE A C 1
ATOM 657 O O . ILE A 1 82 ? 18.108 -0.018 -22.103 1.00 92.06 82 ILE A O 1
ATOM 661 N N . ALA A 1 83 ? 16.171 -1.074 -21.761 1.00 92.81 83 ALA A N 1
ATOM 662 C CA . ALA A 1 83 ? 16.524 -2.246 -22.554 1.00 92.81 83 ALA A CA 1
ATOM 663 C C . ALA A 1 83 ? 16.678 -1.943 -24.054 1.00 92.81 83 ALA A C 1
ATOM 665 O O . ALA A 1 83 ? 17.420 -2.646 -24.737 1.00 92.81 83 ALA A O 1
ATOM 666 N N . ALA A 1 84 ? 15.962 -0.950 -24.586 1.00 90.69 84 ALA A N 1
ATOM 667 C CA . ALA A 1 84 ? 16.142 -0.480 -25.956 1.00 90.69 84 ALA A CA 1
ATOM 668 C C . ALA A 1 84 ? 17.461 0.287 -26.101 1.00 90.69 84 ALA A C 1
ATOM 670 O O . ALA A 1 84 ? 18.222 -0.001 -27.018 1.00 90.69 84 ALA A O 1
ATOM 671 N N . TRP A 1 85 ? 17.772 1.181 -25.157 1.00 92.06 85 TRP A N 1
AT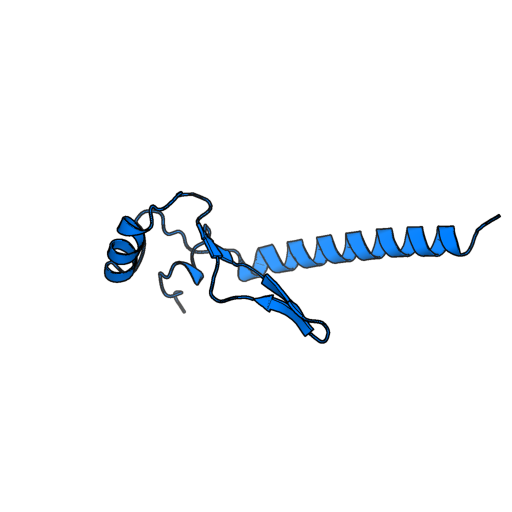OM 672 C CA . TRP A 1 85 ? 19.047 1.899 -25.116 1.00 92.06 85 TRP A CA 1
ATOM 673 C C . TRP A 1 85 ? 20.244 0.942 -25.026 1.00 92.06 85 TRP A C 1
ATOM 675 O O . TRP A 1 85 ? 21.179 1.060 -25.805 1.00 92.06 85 TRP A O 1
ATOM 685 N N . LEU A 1 86 ? 20.173 -0.076 -24.161 1.00 91.31 86 LEU A N 1
ATOM 686 C CA . LEU A 1 86 ? 21.217 -1.102 -24.044 1.00 91.31 86 LEU A CA 1
ATOM 687 C C . LEU A 1 86 ? 21.379 -1.964 -25.309 1.00 91.31 86 LEU A C 1
ATOM 689 O O . LEU A 1 86 ? 22.449 -2.522 -25.527 1.00 91.31 86 LEU A O 1
ATOM 693 N N . ARG A 1 87 ? 20.322 -2.121 -26.118 1.00 88.50 87 ARG A N 1
ATOM 694 C CA . ARG A 1 87 ? 20.348 -2.911 -27.364 1.00 88.50 87 ARG A CA 1
ATOM 695 C C . ARG A 1 87 ? 20.756 -2.106 -28.592 1.00 88.50 87 ARG A C 1
ATOM 697 O O . ARG A 1 87 ? 21.250 -2.694 -29.544 1.00 88.50 87 ARG A O 1
ATOM 704 N N . GLY A 1 88 ? 20.514 -0.801 -28.576 1.00 69.12 88 GLY A N 1
ATOM 705 C CA . GLY A 1 88 ? 20.892 0.135 -29.632 1.00 69.12 88 GLY A CA 1
ATOM 706 C C . GLY A 1 88 ? 22.195 0.871 -29.341 1.00 69.12 88 GLY A C 1
ATOM 707 O O . GLY A 1 88 ? 22.347 1.985 -29.823 1.00 69.12 88 GLY A O 1
ATOM 708 N N . GLY A 1 89 ? 23.074 0.297 -28.513 1.00 54.69 89 GLY A N 1
ATOM 709 C CA . GLY A 1 89 ? 24.378 0.883 -28.228 1.00 54.69 89 GLY A CA 1
ATOM 710 C C . GLY A 1 89 ? 25.200 1.043 -29.506 1.00 54.69 89 GLY A C 1
ATOM 711 O O . GLY A 1 89 ? 25.399 0.064 -30.228 1.00 54.69 89 GLY A O 1
ATOM 712 N N . ASP A 1 90 ? 25.642 2.276 -29.750 1.00 47.81 90 ASP A N 1
ATOM 713 C CA . ASP A 1 90 ? 26.890 2.559 -30.463 1.00 47.81 90 ASP A CA 1
ATOM 714 C C . ASP A 1 90 ? 28.085 1.945 -29.708 1.00 47.81 90 ASP A C 1
ATOM 716 O O . ASP A 1 90 ? 28.077 1.981 -28.450 1.00 47.81 90 ASP A O 1
#

Secondary structure (DSSP, 8-state):
-PPP--GGGBTTEEEEEEEETTTEEEEEEEEEESS----HHHHHHHHHTTS-TT--B--HHHHHHHHHHHHHHHHHHHHHHHHHHHHS--

Radius of gyration: 19.07 Å; chains: 1; bounding box: 46×27×57 Å